Protein AF-A0A3M1DAD2-F1 (afdb_monomer_lite)

Radius of gyration: 11.24 Å; chains: 1; bounding box: 25×25×34 Å

pLDDT: mean 93.09, std 6.21, range [54.12, 97.75]

Structure (mmCIF, N/CA/C/O backbone):
data_AF-A0A3M1DAD2-F1
#
_entry.id   AF-A0A3M1DAD2-F1
#
loop_
_atom_site.group_PDB
_atom_site.id
_atom_site.type_symbol
_atom_site.label_atom_id
_atom_site.label_alt_id
_atom_site.label_comp_id
_atom_site.label_asym_id
_atom_site.label_entity_id
_atom_site.label_seq_id
_atom_site.pdbx_PDB_ins_code
_at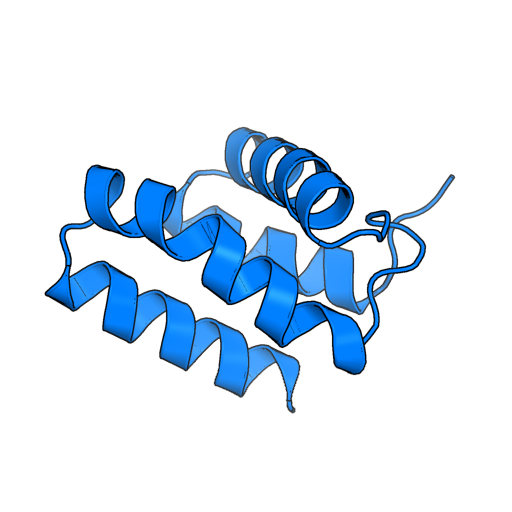om_site.Cartn_x
_atom_site.Cartn_y
_atom_site.Cartn_z
_atom_site.occupancy
_atom_site.B_iso_or_equiv
_atom_site.auth_seq_id
_atom_site.auth_comp_id
_atom_site.auth_asym_id
_atom_site.auth_atom_id
_atom_site.pdbx_PDB_model_num
ATOM 1 N N . MET A 1 1 ? 5.510 2.226 -21.061 1.00 54.12 1 MET A N 1
ATOM 2 C CA . MET A 1 1 ? 6.152 1.228 -20.178 1.00 54.12 1 MET A CA 1
ATOM 3 C C . MET A 1 1 ? 5.046 0.635 -19.323 1.00 54.12 1 MET A C 1
ATOM 5 O O . MET A 1 1 ? 4.217 1.407 -18.858 1.00 54.12 1 MET A O 1
ATOM 9 N N . ALA A 1 2 ? 4.930 -0.691 -19.266 1.00 74.75 2 ALA A N 1
ATOM 10 C CA . ALA A 1 2 ? 3.815 -1.374 -18.607 1.00 74.75 2 ALA A CA 1
ATOM 11 C C . ALA A 1 2 ? 4.186 -1.737 -17.160 1.00 74.75 2 ALA A C 1
ATOM 13 O O . ALA A 1 2 ? 5.310 -2.161 -16.914 1.00 74.75 2 ALA A O 1
ATOM 14 N N . GLU A 1 3 ? 3.249 -1.567 -16.227 1.00 81.31 3 GLU A N 1
ATOM 15 C CA . GLU A 1 3 ? 3.406 -1.930 -14.809 1.00 81.31 3 GLU A CA 1
ATOM 16 C C . GLU A 1 3 ? 3.623 -3.445 -14.640 1.00 81.31 3 GLU A C 1
ATOM 18 O O . GLU A 1 3 ? 3.016 -4.244 -15.375 1.00 81.31 3 GLU A O 1
ATOM 23 N N .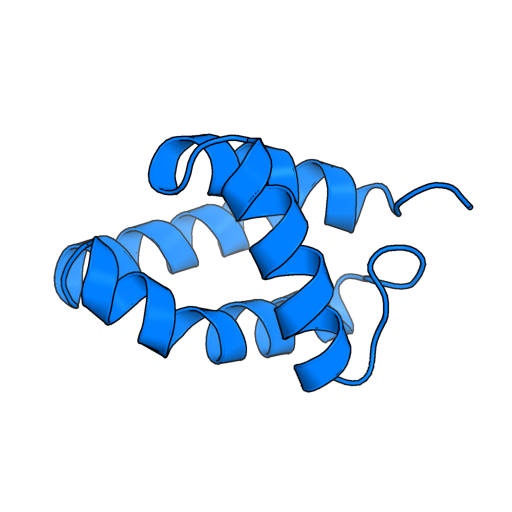 SER A 1 4 ? 4.436 -3.839 -13.646 1.00 91.38 4 SER A N 1
ATOM 24 C CA . SER A 1 4 ? 4.584 -5.249 -13.265 1.00 91.38 4 SER A CA 1
ATOM 25 C C . SER A 1 4 ? 3.246 -5.817 -12.782 1.00 91.38 4 SER A C 1
ATOM 27 O O . SER A 1 4 ? 2.341 -5.076 -12.385 1.00 91.38 4 SER A O 1
ATOM 29 N N . GLU A 1 5 ? 3.098 -7.141 -12.818 1.00 92.50 5 GLU A N 1
ATOM 30 C CA . GLU A 1 5 ? 1.905 -7.807 -12.287 1.00 92.50 5 GLU A CA 1
ATOM 31 C C . GLU A 1 5 ? 1.718 -7.513 -10.792 1.00 92.50 5 GLU A C 1
ATOM 33 O O . GLU A 1 5 ? 0.641 -7.086 -10.378 1.00 92.50 5 GLU A O 1
ATOM 38 N N . THR A 1 6 ? 2.795 -7.608 -10.006 1.00 93.75 6 THR A N 1
ATOM 39 C CA . THR A 1 6 ? 2.811 -7.254 -8.580 1.00 93.75 6 THR A CA 1
ATOM 40 C C . THR A 1 6 ? 2.384 -5.804 -8.350 1.00 93.75 6 THR A C 1
ATOM 42 O O . THR A 1 6 ? 1.613 -5.520 -7.434 1.00 93.75 6 THR A O 1
ATOM 45 N N . SER A 1 7 ? 2.836 -4.870 -9.193 1.00 94.94 7 SER A N 1
ATOM 46 C CA . SER A 1 7 ? 2.445 -3.462 -9.095 1.00 94.94 7 SER A CA 1
ATOM 47 C C . SER A 1 7 ? 0.973 -3.243 -9.408 1.00 94.94 7 SER A C 1
ATOM 49 O O . SER A 1 7 ? 0.285 -2.591 -8.619 1.00 94.94 7 SER A O 1
ATOM 51 N N . ARG A 1 8 ? 0.464 -3.846 -10.488 1.00 95.06 8 ARG A N 1
ATOM 52 C CA . ARG A 1 8 ? -0.968 -3.817 -10.814 1.00 95.06 8 ARG A CA 1
ATOM 53 C C . ARG A 1 8 ? -1.804 -4.357 -9.661 1.00 95.06 8 ARG A C 1
ATOM 55 O O . ARG A 1 8 ? -2.756 -3.702 -9.238 1.00 95.06 8 ARG A O 1
ATOM 62 N N . ARG A 1 9 ? -1.402 -5.493 -9.090 1.00 95.19 9 ARG A N 1
ATOM 63 C CA . ARG A 1 9 ? -2.112 -6.111 -7.970 1.00 95.19 9 ARG A CA 1
ATOM 64 C C . ARG A 1 9 ? -2.093 -5.242 -6.716 1.00 95.19 9 ARG A C 1
ATOM 66 O O . ARG A 1 9 ? -3.126 -5.057 -6.075 1.00 95.19 9 ARG A O 1
ATOM 73 N N . LEU A 1 10 ? -0.949 -4.648 -6.385 1.00 95.75 10 LEU A N 1
ATOM 74 C CA . LEU A 1 10 ? -0.839 -3.712 -5.267 1.00 95.75 10 LEU A CA 1
ATOM 75 C C . LEU A 1 10 ? -1.732 -2.476 -5.473 1.00 95.75 10 LEU A C 1
ATOM 77 O O . LEU A 1 10 ? -2.378 -2.024 -4.528 1.00 95.75 10 LEU A O 1
ATOM 81 N N . ILE A 1 11 ? -1.810 -1.944 -6.698 1.00 96.50 11 ILE A N 1
ATOM 82 C CA . ILE A 1 11 ? -2.704 -0.828 -7.042 1.00 96.50 11 ILE A CA 1
ATOM 83 C C . ILE A 1 11 ? -4.168 -1.222 -6.834 1.00 96.50 11 ILE A C 1
ATOM 85 O O . ILE A 1 11 ? -4.911 -0.453 -6.224 1.00 96.50 11 ILE A O 1
ATOM 89 N N . GLU A 1 12 ? -4.595 -2.394 -7.308 1.00 96.69 12 GLU A N 1
ATOM 90 C CA . GLU A 1 12 ? -5.963 -2.897 -7.112 1.00 96.69 12 GLU A CA 1
ATOM 91 C C . GLU A 1 12 ? -6.323 -2.974 -5.627 1.00 96.69 12 GLU A C 1
ATOM 93 O O . GLU A 1 12 ? -7.342 -2.426 -5.206 1.00 96.69 12 GLU A O 1
ATOM 98 N N . LEU A 1 13 ? -5.449 -3.581 -4.822 1.00 96.62 13 LEU A N 1
ATOM 99 C CA . LEU A 1 13 ? -5.663 -3.736 -3.385 1.00 96.62 13 LEU A CA 1
ATOM 100 C C . LEU A 1 13 ? -5.690 -2.386 -2.655 1.00 96.62 13 LEU A C 1
ATOM 102 O O . LEU A 1 13 ? -6.525 -2.165 -1.786 1.00 96.62 13 LEU A O 1
ATOM 106 N N . LEU A 1 14 ? -4.815 -1.444 -3.016 1.00 96.62 14 LEU A N 1
ATOM 107 C CA . LEU A 1 14 ? -4.819 -0.102 -2.425 1.00 96.62 14 LEU A CA 1
ATOM 108 C C . LEU A 1 14 ? -6.014 0.745 -2.878 1.00 96.62 14 LEU A C 1
ATOM 110 O O . LEU A 1 14 ? -6.417 1.672 -2.171 1.00 96.62 14 LEU A O 1
ATOM 114 N N . SER A 1 15 ? -6.605 0.440 -4.034 1.00 97.31 15 SER A N 1
ATOM 115 C CA . SER A 1 15 ? -7.725 1.205 -4.588 1.00 97.31 15 SER A CA 1
ATOM 116 C C . SER A 1 15 ? -8.972 1.143 -3.707 1.00 97.31 15 SER A C 1
ATOM 118 O O . SER A 1 15 ? -9.714 2.123 -3.679 1.00 97.31 15 SER A O 1
ATOM 120 N N . SER A 1 16 ? -9.178 0.067 -2.936 1.00 95.31 16 SER A N 1
ATOM 121 C CA . SER A 1 16 ? -10.290 -0.018 -1.974 1.00 95.31 16 SER A CA 1
ATOM 122 C C . SER A 1 16 ? -10.138 0.923 -0.778 1.00 95.31 16 SER A C 1
ATOM 124 O O . SER A 1 16 ? -11.123 1.217 -0.109 1.00 95.31 16 SER A O 1
ATOM 126 N N . TYR A 1 17 ? -8.920 1.397 -0.502 1.00 94.38 17 TYR A N 1
ATOM 127 C CA . TYR A 1 17 ? -8.632 2.293 0.621 1.00 94.38 17 TYR A CA 1
ATOM 128 C C . TYR A 1 17 ? -8.428 3.744 0.179 1.00 94.38 17 TYR A C 1
ATOM 130 O O . TYR A 1 17 ? -8.804 4.666 0.895 1.00 94.38 17 TYR A O 1
ATOM 138 N N . LEU A 1 18 ? -7.808 3.952 -0.986 1.00 94.62 18 LEU A N 1
ATOM 139 C CA . LEU A 1 18 ? -7.350 5.270 -1.441 1.00 94.62 18 LEU A CA 1
ATOM 140 C C . LEU A 1 18 ? -8.136 5.804 -2.646 1.00 94.62 18 LEU A C 1
ATOM 142 O O . LEU A 1 18 ? -8.057 6.995 -2.959 1.00 94.62 18 LEU A O 1
ATOM 146 N N . GLY A 1 19 ? -8.864 4.932 -3.344 1.00 95.56 19 GLY A N 1
ATOM 147 C CA . GLY A 1 19 ? -9.369 5.179 -4.689 1.00 95.56 19 GLY A CA 1
ATOM 148 C C . GLY A 1 19 ? -8.302 4.934 -5.770 1.00 95.56 19 GLY A C 1
ATOM 149 O O . GLY A 1 19 ? -7.099 5.058 -5.517 1.00 95.56 19 GLY A O 1
ATOM 150 N N . PRO A 1 20 ? -8.715 4.616 -7.011 1.00 95.12 20 PRO A N 1
ATOM 151 C CA . PRO A 1 20 ? -7.822 4.107 -8.056 1.00 95.12 20 PRO A CA 1
ATOM 152 C C . PRO A 1 20 ? -6.745 5.099 -8.499 1.00 95.12 20 PRO A C 1
ATOM 154 O O . PRO A 1 20 ? -5.626 4.707 -8.831 1.00 95.12 20 PRO A O 1
ATOM 157 N N . HIS A 1 21 ? -7.059 6.396 -8.507 1.00 95.44 21 HIS A N 1
ATOM 158 C CA . HIS A 1 21 ? -6.081 7.424 -8.855 1.00 95.44 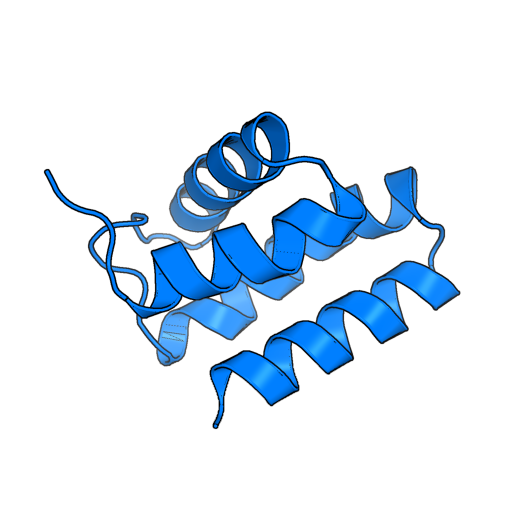21 HIS A CA 1
ATOM 159 C C . HIS A 1 21 ? -4.983 7.535 -7.789 1.00 95.44 21 HIS A C 1
ATOM 161 O O . HIS A 1 21 ? -3.797 7.439 -8.107 1.00 95.44 21 HIS A O 1
ATOM 167 N N . ASN A 1 22 ? -5.377 7.673 -6.521 1.00 95.62 22 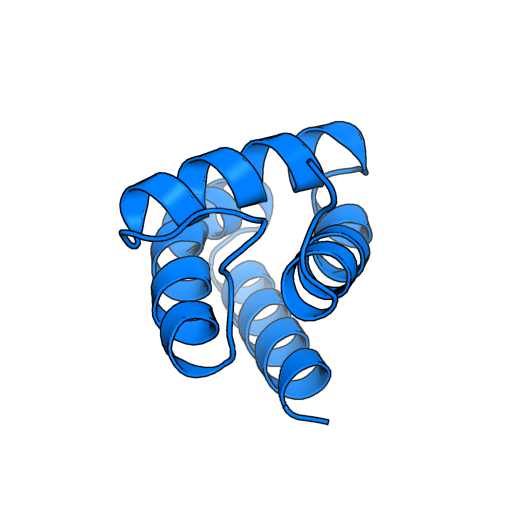ASN A N 1
ATOM 168 C CA . ASN A 1 22 ? -4.435 7.828 -5.417 1.00 95.62 22 ASN A CA 1
ATOM 169 C C . ASN A 1 22 ? -3.611 6.560 -5.193 1.00 95.62 22 ASN A C 1
ATOM 171 O O . ASN A 1 22 ? -2.429 6.669 -4.890 1.00 95.62 22 ASN A O 1
ATOM 175 N N . ALA A 1 23 ? -4.188 5.374 -5.407 1.00 96.75 23 ALA A N 1
ATOM 176 C CA . ALA A 1 23 ? -3.455 4.113 -5.349 1.00 96.75 23 ALA A CA 1
ATOM 177 C C . ALA A 1 23 ? -2.285 4.086 -6.347 1.00 96.75 23 ALA A C 1
ATOM 179 O O . ALA A 1 23 ? -1.150 3.824 -5.952 1.00 96.75 23 ALA A O 1
ATOM 180 N N . ARG A 1 24 ? -2.518 4.457 -7.615 1.00 95.94 24 ARG A N 1
ATOM 181 C CA . ARG A 1 24 ? -1.449 4.555 -8.630 1.00 95.94 24 ARG A CA 1
ATOM 182 C C . ARG A 1 24 ? -0.364 5.555 -8.244 1.00 95.94 24 ARG A C 1
ATOM 184 O O . ARG A 1 24 ? 0.827 5.255 -8.341 1.00 95.94 24 ARG A O 1
ATOM 191 N N . VAL A 1 25 ? -0.765 6.742 -7.790 1.00 96.31 25 VAL A N 1
ATOM 192 C CA . VAL A 1 25 ? 0.180 7.787 -7.366 1.00 96.31 25 VAL A CA 1
ATOM 193 C C . VAL A 1 25 ? 0.997 7.327 -6.158 1.00 96.31 25 VAL A C 1
ATOM 195 O O . VAL A 1 25 ? 2.215 7.523 -6.137 1.00 96.31 25 VAL A O 1
ATOM 198 N N . ALA A 1 26 ? 0.358 6.685 -5.180 1.00 96.19 26 ALA A N 1
ATOM 199 C CA . ALA A 1 26 ? 1.014 6.147 -3.999 1.00 96.19 26 ALA A CA 1
ATOM 200 C C . ALA A 1 26 ? 2.035 5.073 -4.390 1.00 96.19 26 ALA A C 1
ATOM 202 O O . ALA A 1 26 ? 3.209 5.217 -4.057 1.00 96.19 26 ALA A O 1
ATOM 203 N N . VAL A 1 27 ? 1.647 4.069 -5.180 1.00 95.94 27 VAL A N 1
ATOM 204 C CA . VAL A 1 27 ? 2.563 3.005 -5.622 1.00 95.94 27 VAL A CA 1
ATOM 205 C C . VAL A 1 27 ? 3.761 3.584 -6.365 1.00 95.94 27 VAL A C 1
ATOM 207 O O . VAL A 1 27 ? 4.894 3.283 -6.001 1.00 95.94 27 VAL A O 1
ATOM 210 N N . LYS A 1 28 ? 3.558 4.507 -7.311 1.00 95.75 28 LYS A N 1
ATOM 211 C CA . LYS A 1 28 ? 4.668 5.177 -8.008 1.00 95.75 28 LYS A CA 1
ATOM 212 C C . LYS A 1 28 ? 5.599 5.928 -7.050 1.00 95.75 28 LYS A C 1
ATOM 214 O O . LYS A 1 28 ? 6.821 5.843 -7.167 1.00 95.75 28 LYS A O 1
ATOM 219 N N . THR A 1 29 ? 5.026 6.663 -6.099 1.00 96.06 29 THR A N 1
ATOM 220 C CA . THR A 1 29 ? 5.781 7.473 -5.132 1.00 96.06 29 THR A CA 1
ATOM 221 C C . THR A 1 29 ? 6.591 6.603 -4.176 1.00 96.06 29 THR A C 1
ATOM 223 O O . THR A 1 29 ? 7.763 6.886 -3.923 1.00 96.06 29 THR A O 1
ATOM 226 N N . PHE A 1 30 ? 5.985 5.545 -3.640 1.00 95.50 30 PHE A N 1
ATOM 227 C CA . PHE A 1 30 ? 6.604 4.712 -2.616 1.00 95.50 30 PHE A CA 1
ATOM 228 C C . PHE A 1 30 ? 7.496 3.610 -3.194 1.00 95.50 30 PHE A C 1
ATOM 230 O O . PHE A 1 30 ? 8.495 3.295 -2.556 1.00 95.50 30 PHE A O 1
ATOM 237 N N . CYS A 1 31 ? 7.267 3.146 -4.430 1.00 94.81 31 CYS A N 1
ATOM 238 C CA . CYS A 1 31 ? 8.264 2.360 -5.171 1.00 94.81 31 CYS A CA 1
ATOM 239 C C . CYS A 1 31 ? 9.570 3.147 -5.306 1.00 94.81 31 CYS A C 1
ATOM 241 O O . CYS A 1 31 ? 10.629 2.657 -4.921 1.00 94.81 31 CYS A O 1
ATOM 243 N N . LYS A 1 32 ? 9.484 4.417 -5.734 1.00 93.19 32 LYS A N 1
ATOM 244 C CA . LYS A 1 32 ? 10.662 5.288 -5.846 1.00 93.19 32 LYS A CA 1
ATOM 245 C C . LYS A 1 32 ? 11.391 5.442 -4.508 1.00 93.19 32 LYS A C 1
ATOM 247 O O . LYS A 1 32 ? 12.617 5.425 -4.481 1.00 93.19 32 LYS A O 1
ATOM 252 N N . LYS A 1 33 ? 10.656 5.579 -3.397 1.00 90.06 33 LYS A N 1
ATOM 253 C CA . LYS A 1 33 ? 11.246 5.643 -2.046 1.00 90.06 33 LYS A CA 1
ATOM 254 C C . LYS A 1 33 ? 11.896 4.326 -1.611 1.00 90.06 33 LYS A C 1
ATOM 256 O O . LYS A 1 33 ? 12.884 4.371 -0.892 1.00 90.06 33 LYS A O 1
ATOM 261 N N . ALA A 1 34 ? 11.368 3.192 -2.059 1.00 89.44 34 ALA A N 1
ATOM 262 C CA . ALA A 1 34 ? 11.915 1.860 -1.811 1.00 89.44 34 ALA A CA 1
ATOM 263 C C . ALA A 1 34 ? 13.032 1.461 -2.799 1.00 89.44 34 ALA A C 1
ATOM 265 O O . ALA A 1 34 ? 13.471 0.316 -2.787 1.00 89.44 34 ALA A O 1
ATOM 266 N N . GLY A 1 35 ? 13.485 2.373 -3.670 1.00 89.81 35 GLY A N 1
ATOM 267 C CA . GLY A 1 35 ? 14.562 2.103 -4.628 1.00 89.81 35 GLY A CA 1
ATOM 268 C C . GLY A 1 35 ? 14.148 1.266 -5.843 1.00 89.81 35 GLY A C 1
ATOM 269 O O . GLY A 1 35 ? 15.015 0.745 -6.537 1.00 89.81 35 GLY A O 1
ATOM 270 N N . CYS A 1 36 ? 12.849 1.147 -6.127 1.00 92.44 36 CYS A N 1
ATOM 271 C CA . CYS A 1 36 ? 12.324 0.435 -7.293 1.00 92.44 36 CYS A CA 1
ATOM 272 C C . CYS A 1 36 ? 11.382 1.314 -8.132 1.00 92.44 36 CYS A C 1
ATOM 274 O O . CYS A 1 36 ? 11.129 2.486 -7.832 1.00 92.44 36 CYS A O 1
ATOM 276 N N . THR A 1 37 ? 10.858 0.749 -9.215 1.00 94.62 37 THR A N 1
ATOM 277 C CA . THR A 1 37 ? 9.807 1.366 -10.030 1.00 94.62 37 THR A CA 1
ATOM 278 C C . THR A 1 37 ? 8.600 0.430 -10.103 1.00 94.62 37 THR A C 1
ATOM 280 O O . THR A 1 37 ? 8.763 -0.766 -9.869 1.00 94.62 37 THR A O 1
ATOM 283 N N . PRO A 1 38 ? 7.395 0.927 -10.434 1.00 94.38 38 PRO A N 1
ATOM 284 C CA . PRO A 1 38 ? 6.223 0.074 -10.659 1.00 94.38 38 PRO A CA 1
ATOM 285 C C . PRO A 1 38 ? 6.456 -1.053 -11.679 1.00 94.38 38 PRO A C 1
ATOM 287 O O . PRO A 1 38 ? 5.875 -2.126 -11.576 1.00 94.38 38 PRO A O 1
ATOM 290 N N . GLU A 1 39 ? 7.316 -0.833 -12.669 1.00 94.44 39 GLU A N 1
ATOM 291 C CA . GLU A 1 39 ? 7.672 -1.827 -13.686 1.00 94.44 39 GLU A CA 1
ATOM 292 C C . GLU A 1 39 ? 8.598 -2.927 -13.143 1.00 94.44 39 GLU A C 1
ATOM 294 O O . GLU A 1 39 ? 8.539 -4.058 -13.614 1.00 94.44 39 GLU A O 1
ATOM 299 N N . ASN A 1 40 ? 9.403 -2.608 -12.124 1.00 92.56 40 ASN A N 1
ATOM 300 C CA . ASN A 1 40 ? 10.386 -3.507 -11.511 1.00 92.56 40 ASN A CA 1
ATOM 301 C C . ASN A 1 40 ? 10.012 -3.903 -10.074 1.00 92.56 40 ASN A C 1
ATOM 303 O O . ASN A 1 40 ? 10.864 -4.369 -9.320 1.00 92.56 40 ASN A O 1
ATOM 307 N N . LEU A 1 41 ? 8.761 -3.682 -9.662 1.00 91.62 41 LEU A N 1
ATOM 308 C CA . LEU A 1 41 ? 8.294 -4.097 -8.347 1.00 91.62 41 LEU A CA 1
ATOM 309 C C . LEU A 1 41 ? 8.145 -5.619 -8.345 1.00 91.62 41 LEU A C 1
ATOM 311 O O . LEU A 1 41 ? 7.227 -6.140 -8.983 1.00 91.62 41 LEU A O 1
ATOM 315 N N . GLY A 1 42 ? 9.047 -6.296 -7.637 1.00 86.38 42 GLY A N 1
ATOM 316 C CA . GLY A 1 42 ? 8.984 -7.723 -7.342 1.00 86.38 42 GLY A CA 1
ATOM 317 C C . GLY A 1 42 ? 8.773 -7.986 -5.851 1.00 86.38 42 GLY A C 1
ATOM 318 O O . GLY A 1 42 ? 8.738 -7.061 -5.035 1.00 86.38 42 GLY A O 1
ATOM 319 N N . ASN A 1 4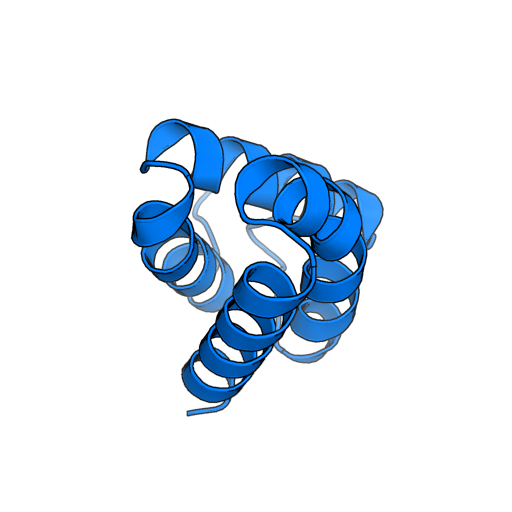3 ? 8.650 -9.266 -5.497 1.00 83.56 43 ASN A N 1
ATOM 320 C CA . ASN A 1 43 ? 8.310 -9.713 -4.141 1.00 83.56 43 ASN A CA 1
ATOM 321 C C . ASN A 1 43 ? 9.280 -9.189 -3.071 1.00 83.56 43 ASN A C 1
ATOM 323 O O . ASN A 1 43 ? 8.853 -8.806 -1.988 1.00 83.56 43 ASN A O 1
ATOM 327 N N . GLU A 1 44 ? 10.570 -9.085 -3.392 1.00 85.81 44 GLU A N 1
ATOM 328 C CA . GLU A 1 44 ? 11.600 -8.594 -2.467 1.00 85.81 44 GLU A CA 1
ATOM 329 C C . GLU A 1 44 ? 11.405 -7.120 -2.069 1.00 85.81 44 GLU A C 1
ATOM 331 O O . GLU A 1 44 ? 11.794 -6.705 -0.977 1.00 85.81 44 GLU A O 1
ATOM 336 N N . GLN A 1 45 ? 10.796 -6.308 -2.939 1.00 90.94 45 GLN A N 1
ATOM 337 C CA . GLN A 1 45 ? 10.585 -4.880 -2.690 1.00 90.94 45 GLN A CA 1
ATOM 338 C C . GLN A 1 45 ? 9.201 -4.579 -2.106 1.00 90.94 45 GLN A C 1
ATOM 340 O O . GLN A 1 45 ? 9.013 -3.491 -1.557 1.00 90.94 45 GLN A O 1
ATOM 345 N N . VAL A 1 46 ? 8.250 -5.521 -2.174 1.00 91.50 46 VAL A N 1
ATOM 346 C CA . VAL A 1 46 ? 6.881 -5.347 -1.654 1.00 91.50 46 VAL A CA 1
ATOM 347 C C . VAL A 1 46 ? 6.907 -4.907 -0.195 1.00 91.50 46 VAL A C 1
ATOM 349 O O . VAL A 1 46 ? 6.283 -3.903 0.146 1.00 91.50 46 VAL A O 1
ATOM 352 N N . ASP A 1 47 ? 7.680 -5.580 0.656 1.00 92.50 47 ASP A N 1
ATOM 353 C CA . ASP A 1 47 ? 7.738 -5.240 2.079 1.00 92.50 47 ASP A CA 1
ATOM 354 C C . ASP A 1 47 ? 8.282 -3.836 2.330 1.00 92.50 47 ASP A C 1
ATOM 356 O O . ASP A 1 47 ? 7.708 -3.083 3.120 1.00 92.50 47 ASP A O 1
ATOM 360 N N . SER A 1 48 ? 9.324 -3.446 1.597 1.00 93.38 48 SER A N 1
ATOM 361 C CA . SER A 1 48 ? 9.885 -2.094 1.669 1.00 93.38 48 SER A CA 1
ATOM 362 C C . SER A 1 48 ? 8.869 -1.033 1.233 1.00 93.38 48 SER A C 1
ATOM 364 O O . SER A 1 48 ? 8.767 0.027 1.853 1.00 93.38 48 SER A O 1
ATOM 366 N N . VAL A 1 49 ? 8.074 -1.315 0.195 1.00 95.44 49 VAL A N 1
ATOM 367 C CA . VAL A 1 49 ? 7.016 -0.411 -0.280 1.00 95.44 49 VAL A CA 1
ATOM 368 C C . VAL A 1 49 ? 5.876 -0.302 0.735 1.00 95.44 49 VAL A C 1
ATOM 370 O O . VAL A 1 49 ? 5.414 0.808 1.007 1.00 95.44 49 VAL A O 1
ATOM 373 N N . LEU A 1 50 ? 5.439 -1.415 1.331 1.00 95.06 50 LEU A N 1
ATOM 374 C CA . LEU A 1 50 ? 4.376 -1.426 2.342 1.00 95.06 50 LEU A CA 1
ATOM 375 C C . LEU A 1 50 ? 4.789 -0.697 3.627 1.00 95.06 50 LEU A C 1
ATOM 377 O O . LEU A 1 50 ? 4.003 0.090 4.161 1.00 95.06 50 LEU A O 1
ATOM 381 N N . GLU A 1 51 ? 6.027 -0.874 4.096 1.00 94.75 51 GLU A N 1
ATOM 382 C CA . GLU A 1 51 ? 6.543 -0.100 5.232 1.00 94.75 51 GLU A CA 1
ATOM 383 C C . GLU A 1 51 ? 6.642 1.394 4.895 1.00 94.75 51 GLU A C 1
ATOM 385 O O . GLU A 1 51 ? 6.281 2.239 5.716 1.00 94.75 51 GLU A O 1
ATOM 390 N N . ALA A 1 52 ? 7.039 1.746 3.669 1.00 94.88 52 ALA A N 1
ATOM 391 C CA . ALA A 1 52 ? 7.081 3.140 3.235 1.00 94.88 52 ALA A CA 1
ATOM 392 C C . ALA A 1 52 ? 5.678 3.779 3.129 1.00 94.88 52 ALA A C 1
ATOM 394 O O . ALA A 1 52 ? 5.535 4.977 3.380 1.00 94.88 52 ALA A O 1
ATOM 395 N N . LEU A 1 53 ? 4.643 2.995 2.802 1.00 95.25 53 LEU A N 1
ATOM 396 C CA . LEU A 1 53 ? 3.233 3.415 2.755 1.00 95.25 53 LEU A CA 1
ATOM 397 C C . LEU A 1 53 ? 2.617 3.619 4.145 1.00 95.25 53 LEU A C 1
ATOM 399 O O . LEU A 1 53 ? 1.673 4.399 4.302 1.00 95.25 53 LEU A O 1
ATOM 403 N N . LYS A 1 54 ? 3.145 2.943 5.166 1.00 95.69 54 LYS A N 1
ATOM 404 C CA . LYS A 1 54 ? 2.578 2.895 6.518 1.00 95.69 54 LYS A CA 1
ATOM 405 C C . LYS A 1 54 ? 2.257 4.258 7.139 1.00 95.69 54 LYS A C 1
ATOM 407 O O . LYS A 1 54 ? 1.164 4.382 7.692 1.00 95.69 54 LYS A O 1
ATOM 412 N N . PRO A 1 55 ? 3.102 5.305 7.044 1.00 96.31 55 PRO A N 1
ATOM 413 C CA . PRO A 1 55 ? 2.758 6.619 7.585 1.00 96.31 55 PRO A CA 1
ATOM 414 C C . PRO A 1 55 ? 1.520 7.227 6.918 1.00 96.31 55 PRO A C 1
ATOM 416 O O . PRO A 1 55 ? 0.640 7.724 7.613 1.00 96.31 55 PRO A O 1
ATOM 419 N N . MET A 1 56 ? 1.414 7.132 5.588 1.00 95.19 56 MET A N 1
ATOM 420 C CA . MET A 1 56 ? 0.247 7.618 4.846 1.00 95.19 56 MET A CA 1
ATOM 421 C C . MET A 1 56 ? -1.008 6.843 5.247 1.00 95.19 56 MET A C 1
ATOM 423 O O . MET A 1 56 ? -2.038 7.446 5.541 1.00 95.19 56 MET A O 1
ATOM 427 N N . MET A 1 57 ? -0.907 5.515 5.325 1.00 97.00 57 MET A N 1
ATOM 428 C CA . MET A 1 57 ? -2.028 4.675 5.736 1.00 97.00 57 MET A CA 1
ATOM 429 C C . MET A 1 57 ? -2.487 4.989 7.163 1.00 97.00 57 MET A C 1
ATOM 431 O O . MET A 1 57 ? -3.687 5.087 7.408 1.00 97.00 57 MET A O 1
ATOM 435 N N . ASN A 1 58 ? -1.551 5.216 8.091 1.00 97.75 58 ASN A N 1
ATOM 436 C CA . ASN A 1 58 ? -1.860 5.609 9.467 1.00 97.75 58 ASN A CA 1
ATOM 437 C C . ASN A 1 58 ? -2.626 6.933 9.531 1.00 97.75 58 ASN A C 1
ATOM 439 O O . ASN A 1 58 ? -3.535 7.058 10.348 1.00 97.75 58 ASN A O 1
ATOM 443 N N . THR A 1 59 ? -2.267 7.909 8.694 1.00 96.69 59 THR A N 1
ATOM 444 C CA . THR A 1 59 ? -2.967 9.197 8.626 1.00 96.69 59 THR A CA 1
ATOM 445 C C . THR A 1 59 ? -4.381 9.050 8.069 1.00 96.69 59 THR A C 1
ATOM 447 O O . THR A 1 59 ? -5.291 9.700 8.570 1.00 96.69 59 THR A O 1
ATOM 450 N N . LEU A 1 60 ? -4.577 8.207 7.051 1.00 94.56 60 LEU A N 1
ATOM 451 C CA . LEU A 1 60 ? -5.861 8.094 6.351 1.00 94.56 60 LEU A CA 1
ATOM 452 C C . LEU A 1 60 ? -6.862 7.166 7.047 1.00 94.56 60 LEU A C 1
ATOM 454 O O . LEU A 1 60 ? -8.054 7.452 7.049 1.00 94.56 60 LEU A O 1
ATOM 458 N N . LEU A 1 61 ? -6.391 6.060 7.625 1.00 94.88 61 LEU A N 1
ATOM 459 C CA . LEU A 1 61 ? -7.249 5.023 8.212 1.00 94.88 61 LEU A CA 1
ATOM 460 C C . LEU A 1 61 ? -7.169 4.962 9.744 1.00 94.88 61 LEU A C 1
ATOM 462 O O . LEU A 1 61 ? -7.983 4.299 10.382 1.00 94.88 61 LEU A O 1
ATOM 466 N N . GLY A 1 62 ? -6.173 5.610 10.351 1.00 97.06 62 GLY A N 1
ATOM 467 C CA . GLY A 1 62 ? -5.800 5.377 11.744 1.00 97.06 62 GLY A CA 1
ATOM 468 C C . GLY A 1 62 ? -4.928 4.125 11.917 1.00 97.06 62 GLY A C 1
ATOM 469 O O . GLY A 1 62 ? -4.949 3.199 11.107 1.00 97.06 62 GLY A O 1
ATOM 470 N N . LYS A 1 63 ? -4.144 4.082 13.003 1.00 95.50 63 LYS A N 1
ATOM 471 C CA . LYS A 1 63 ? -3.093 3.064 13.226 1.00 95.50 63 LYS A CA 1
ATOM 472 C C . LYS A 1 63 ? -3.598 1.616 13.169 1.00 95.50 63 LYS A C 1
ATOM 474 O O . LYS A 1 63 ? -2.960 0.775 12.544 1.00 95.50 63 LYS A O 1
ATOM 479 N N . ALA A 1 64 ? -4.723 1.322 13.824 1.00 94.50 64 ALA A N 1
ATOM 480 C CA . ALA A 1 64 ? -5.247 -0.042 13.914 1.00 94.50 64 ALA A CA 1
ATOM 481 C C . ALA A 1 64 ? -5.747 -0.555 12.554 1.00 94.50 64 ALA A C 1
ATOM 483 O O . ALA A 1 64 ? -5.356 -1.634 12.114 1.00 94.50 64 ALA A O 1
ATOM 484 N N . ALA A 1 65 ? -6.554 0.249 11.855 1.00 95.00 65 ALA A N 1
ATOM 485 C CA . ALA A 1 65 ? -7.071 -0.115 10.540 1.00 95.00 65 ALA A CA 1
ATOM 486 C C . ALA A 1 65 ? -5.959 -0.169 9.481 1.00 95.00 65 ALA A C 1
ATOM 488 O O . ALA A 1 65 ? -5.954 -1.073 8.649 1.00 95.00 65 ALA A O 1
ATOM 489 N N . ALA A 1 66 ? -4.978 0.738 9.546 1.00 96.88 66 ALA A N 1
ATOM 490 C CA . ALA A 1 66 ? -3.812 0.719 8.666 1.00 96.88 66 ALA A CA 1
ATOM 491 C C . ALA A 1 66 ? -2.979 -0.559 8.828 1.00 96.88 66 ALA A C 1
ATOM 493 O O . ALA A 1 66 ? -2.593 -1.163 7.830 1.00 96.88 66 ALA A O 1
ATOM 494 N N . ALA A 1 67 ? -2.733 -0.999 10.067 1.00 96.50 67 ALA A N 1
ATOM 495 C CA . ALA A 1 67 ? -2.013 -2.243 10.327 1.00 96.50 67 ALA A CA 1
ATOM 496 C C . ALA A 1 67 ? -2.743 -3.458 9.733 1.00 96.50 67 ALA A C 1
ATOM 498 O O . ALA A 1 67 ? -2.119 -4.267 9.049 1.00 96.50 67 ALA A O 1
ATOM 499 N N . GLY A 1 68 ? -4.065 -3.548 9.928 1.00 96.69 68 GLY A N 1
ATOM 500 C CA . GLY A 1 68 ? -4.883 -4.614 9.344 1.00 96.69 68 GLY A CA 1
ATOM 501 C C . GLY A 1 68 ? -4.898 -4.588 7.812 1.00 96.69 68 GLY A C 1
ATOM 502 O O . GLY A 1 68 ? -4.723 -5.626 7.180 1.00 96.69 68 GLY A O 1
ATOM 503 N N . ALA A 1 69 ? -5.039 -3.404 7.208 1.00 96.25 69 ALA A N 1
ATOM 504 C CA . ALA A 1 69 ? -5.009 -3.240 5.756 1.00 96.25 69 ALA A CA 1
ATOM 505 C C . ALA A 1 69 ? -3.661 -3.673 5.159 1.00 96.25 69 ALA A C 1
ATOM 507 O O . ALA A 1 69 ? -3.631 -4.455 4.215 1.00 96.25 69 ALA A O 1
ATOM 508 N N . LEU A 1 70 ? -2.540 -3.222 5.731 1.00 96.25 70 LEU A N 1
ATOM 509 C CA . LEU A 1 70 ? -1.203 -3.573 5.240 1.00 96.25 70 LEU A CA 1
ATOM 510 C C . LEU A 1 70 ? -0.896 -5.067 5.403 1.00 96.25 70 LEU A C 1
ATOM 512 O O . LEU A 1 70 ? -0.327 -5.663 4.491 1.00 96.25 70 LEU A O 1
ATOM 516 N N . ALA A 1 71 ? -1.307 -5.682 6.517 1.00 95.69 71 ALA A N 1
ATOM 517 C CA . ALA A 1 71 ? -1.176 -7.126 6.713 1.00 95.69 71 ALA A CA 1
ATOM 518 C C . ALA A 1 71 ? -1.978 -7.907 5.662 1.00 95.69 71 ALA A C 1
ATOM 520 O O . ALA A 1 71 ? -1.439 -8.800 5.012 1.00 95.69 71 ALA A O 1
ATOM 521 N N . ARG A 1 72 ? -3.231 -7.504 5.417 1.00 95.88 72 ARG A N 1
ATOM 522 C CA . ARG A 1 72 ? -4.088 -8.127 4.403 1.00 95.88 72 ARG A CA 1
ATOM 523 C C . ARG A 1 72 ? -3.506 -7.997 2.995 1.00 95.88 72 ARG A C 1
ATOM 525 O O . ARG A 1 72 ? -3.523 -8.961 2.239 1.00 95.88 72 ARG A O 1
ATOM 532 N N . ILE A 1 73 ? -2.984 -6.821 2.647 1.00 95.69 73 ILE A N 1
ATOM 533 C CA . ILE A 1 73 ? -2.338 -6.578 1.350 1.00 95.69 73 ILE A CA 1
ATOM 534 C C . ILE A 1 73 ? -1.114 -7.485 1.187 1.00 95.69 73 ILE A C 1
ATOM 536 O O . ILE A 1 73 ? -0.957 -8.104 0.140 1.00 95.69 73 ILE A O 1
ATOM 540 N N . ARG A 1 74 ? -0.275 -7.602 2.224 1.00 94.12 74 ARG A N 1
ATOM 541 C CA . ARG A 1 74 ? 0.900 -8.485 2.216 1.00 94.12 74 ARG A CA 1
ATOM 542 C C . ARG A 1 74 ? 0.512 -9.946 1.984 1.00 94.12 74 ARG A C 1
ATOM 544 O O . ARG A 1 74 ? 1.122 -10.609 1.155 1.00 94.12 74 ARG A O 1
ATOM 551 N N . GLU A 1 75 ? -0.512 -10.439 2.676 1.00 93.19 75 GLU A N 1
ATOM 552 C CA . GLU A 1 75 ? -1.023 -11.802 2.479 1.00 93.19 75 GLU A CA 1
ATOM 553 C C . GLU A 1 75 ? -1.533 -12.040 1.056 1.00 93.19 75 GLU A C 1
ATOM 555 O O . GLU A 1 75 ? -1.299 -13.104 0.498 1.00 93.19 75 GLU A O 1
ATOM 560 N N . GLU A 1 76 ? -2.238 -11.072 0.468 1.00 93.25 76 GLU A N 1
ATOM 561 C CA . GLU A 1 76 ? -2.779 -11.194 -0.890 1.00 93.25 76 GLU A CA 1
ATOM 562 C C . GLU A 1 76 ? -1.708 -11.125 -1.984 1.00 93.25 76 GLU A C 1
ATOM 564 O O . GLU A 1 76 ? -1.934 -11.658 -3.064 1.00 93.25 76 GLU A O 1
ATOM 569 N N . LEU A 1 77 ? -0.561 -10.491 -1.723 1.00 91.25 77 LEU A N 1
ATOM 570 C CA . LEU A 1 77 ? 0.562 -10.429 -2.667 1.00 91.25 77 LEU A CA 1
ATOM 571 C C . LEU A 1 77 ? 1.487 -11.653 -2.604 1.00 91.25 77 LEU A C 1
ATOM 573 O O . LEU A 1 77 ? 2.255 -11.868 -3.534 1.00 91.25 77 LEU A O 1
ATOM 577 N N . ASN A 1 78 ? 1.417 -12.440 -1.528 1.00 83.69 78 ASN A N 1
ATOM 578 C CA . ASN A 1 78 ? 2.218 -13.654 -1.338 1.00 83.69 78 ASN A CA 1
ATOM 579 C C . ASN A 1 78 ? 1.508 -14.943 -1.798 1.00 83.69 78 ASN A C 1
ATOM 581 O O . ASN A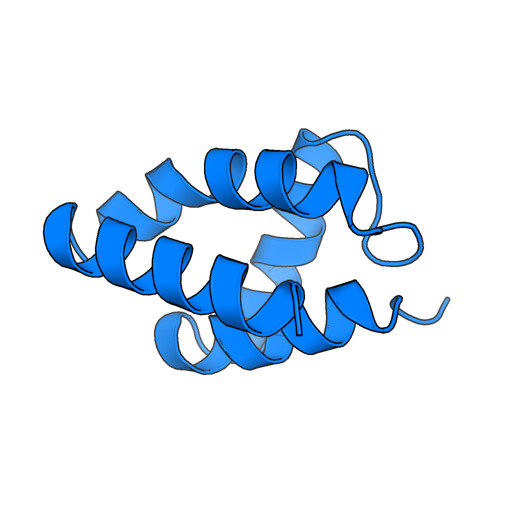 1 78 ? 2.040 -16.034 -1.589 1.00 83.69 78 ASN A O 1
ATOM 585 N N . LYS A 1 79 ? 0.300 -14.829 -2.358 1.00 75.19 79 LYS A N 1
ATOM 586 C CA . LYS A 1 79 ? -0.469 -15.938 -2.940 1.00 75.19 79 LYS A CA 1
ATOM 587 C C . LYS A 1 79 ? -0.169 -16.078 -4.423 1.00 75.19 79 LYS A C 1
ATOM 589 O O . LYS A 1 79 ? -0.119 -17.241 -4.873 1.00 75.19 79 LYS A O 1
#

Sequence (79 aa):
MAESETSRRLIELLSSYLGPHNARVAVKTFCKKAGCTPENLGNEQVDSVLEALKPMMNTLLGKAAAAGALARIREELNK

Secondary structure (DSSP, 8-state):
-PPPHHHHHHHHHHHHHH-HHHHHHHHHHHHHHTT--GGG--HHHHHHHHHHHHHHHHHHH-HHHHHHHHHHHHHHH--

Foldseek 3Di:
DDFDPLLVLQLVLCCVQQNNVVSNVLSQVLCVVLVHGRNGDDLVSLVSSLVSCQVVLCVRPNNVVSVVSSVVSNVVSVD